Protein AF-A0A0J0Y5K9-F1 (afdb_monomer)

Mean predicted aligned error: 4.59 Å

Foldseek 3Di:
DCQFQCNVPNDDDDPVQVVVQVVVCVVVVHPDDQGDPVRVVVVVVVVVDDPVVVVVVVCNRGPGDPDPPD

Sequence (70 aa):
MLDSKIVHEGELSDPAIVAKDGYDALLAGKDMVVSGFKNKVQVAMGNITPDSIQAAQMEKVQEPVQEKEK

Radius of gyration: 15.47 Å; Cα contacts (8 Å, |Δi|>4): 41; chains: 1; bou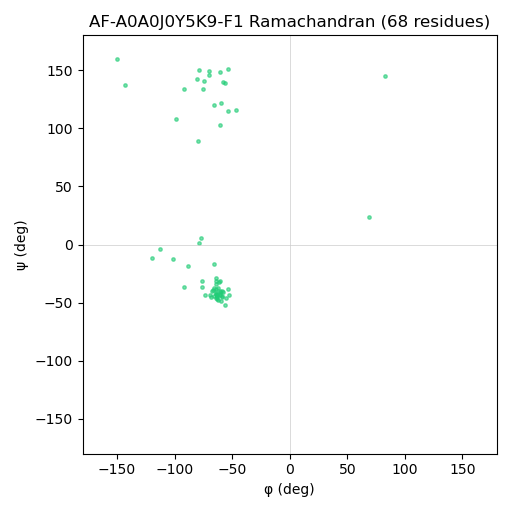nding box: 50×22×32 Å

Solvent-accessible surface area (backbone atoms only — not comparable to f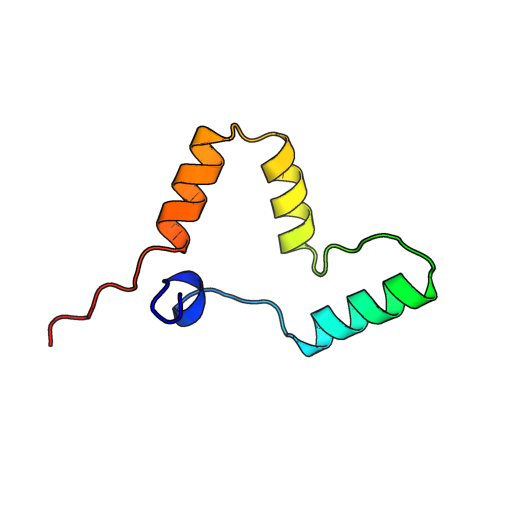ull-atom values): 4293 Å² total; per-residue (Å²): 113,80,58,11,30,46,70,76,75,43,90,73,77,61,64,70,59,45,52,48,48,50,50,55,33,51,76,69,7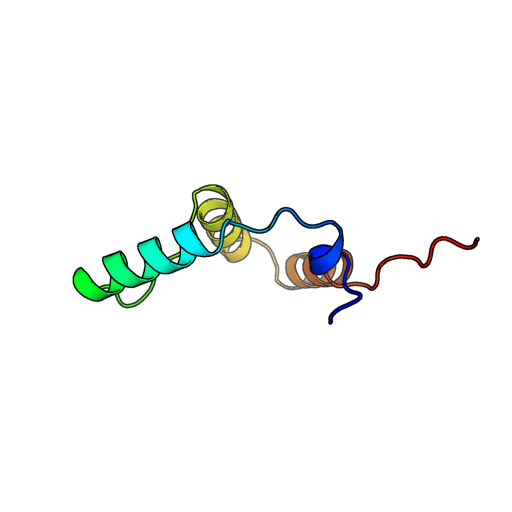1,46,94,75,78,71,59,58,71,69,51,44,52,50,53,59,49,50,78,75,46,58,65,72,58,53,49,56,50,51,48,68,42,52,39,65,53,77,77,76,82,126

Structure (mmCIF, N/CA/C/O backbone):
data_AF-A0A0J0Y5K9-F1
#
_entry.id   AF-A0A0J0Y5K9-F1
#
loop_
_atom_site.group_PDB
_atom_site.id
_atom_site.type_symbol
_atom_site.label_atom_id
_atom_site.label_alt_id
_atom_site.label_comp_id
_atom_site.label_asym_id
_atom_site.label_entity_id
_atom_site.label_seq_id
_atom_site.pdbx_PDB_ins_code
_atom_site.Cartn_x
_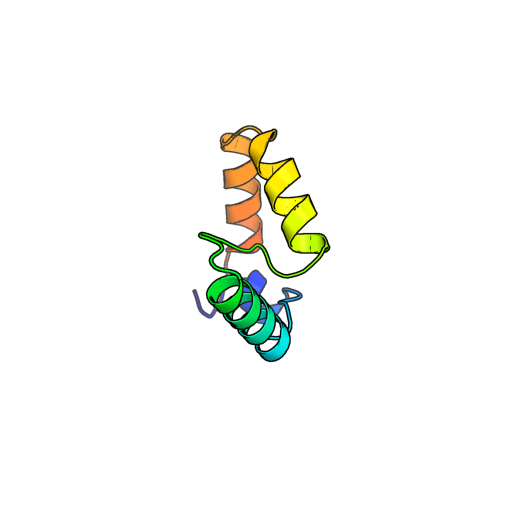atom_site.Cartn_y
_atom_site.Cartn_z
_atom_site.occupancy
_atom_site.B_iso_or_equiv
_atom_site.auth_seq_id
_atom_site.auth_comp_id
_atom_site.auth_asym_id
_atom_site.auth_atom_id
_atom_site.pdbx_PDB_model_num
ATOM 1 N N . MET A 1 1 ? 10.626 11.522 -1.531 1.00 71.44 1 MET A N 1
ATOM 2 C CA . MET A 1 1 ? 9.764 10.452 -2.094 1.00 71.44 1 MET A CA 1
ATOM 3 C C . MET A 1 1 ? 10.569 9.524 -2.983 1.00 71.44 1 MET A C 1
ATOM 5 O O . MET A 1 1 ? 10.558 8.334 -2.708 1.00 71.44 1 MET A O 1
ATOM 9 N N . LEU A 1 2 ? 11.270 10.040 -4.002 1.00 89.19 2 LEU A N 1
ATOM 10 C CA . LEU A 1 2 ? 12.117 9.198 -4.855 1.00 89.19 2 LEU A CA 1
ATOM 11 C C . LEU A 1 2 ? 13.218 8.503 -4.050 1.00 89.19 2 LEU A C 1
ATOM 13 O O . LEU A 1 2 ? 13.365 7.305 -4.198 1.00 89.19 2 LEU A O 1
ATOM 17 N N . ASP A 1 3 ? 13.838 9.202 -3.097 1.00 91.75 3 ASP A N 1
ATOM 18 C CA . ASP A 1 3 ? 14.914 8.642 -2.262 1.00 91.75 3 ASP A CA 1
ATOM 19 C C . ASP A 1 3 ? 14.437 7.712 -1.132 1.00 91.75 3 ASP A C 1
ATOM 21 O O . ASP A 1 3 ? 15.231 7.328 -0.281 1.00 91.75 3 ASP A O 1
ATOM 25 N N . SER A 1 4 ? 13.144 7.379 -1.051 1.00 93.38 4 SER A N 1
ATOM 26 C CA . SER A 1 4 ? 12.624 6.546 0.046 1.00 93.38 4 SER A CA 1
ATOM 27 C C . SER A 1 4 ? 13.102 5.097 -0.059 1.00 93.38 4 SER A C 1
ATOM 29 O O . SER A 1 4 ? 13.201 4.538 -1.156 1.00 93.38 4 SER A O 1
ATOM 31 N N . LYS A 1 5 ? 13.332 4.447 1.086 1.00 94.12 5 LYS A N 1
ATOM 32 C CA . LYS A 1 5 ? 13.747 3.037 1.138 1.00 94.12 5 LYS A CA 1
ATOM 33 C C . LYS A 1 5 ? 12.820 2.117 0.354 1.00 94.12 5 LYS A C 1
ATOM 35 O O . LYS A 1 5 ? 13.298 1.278 -0.398 1.00 94.12 5 LYS A O 1
ATOM 40 N N . ILE A 1 6 ? 11.504 2.290 0.456 1.00 93.81 6 ILE A N 1
ATOM 41 C CA . ILE A 1 6 ? 10.553 1.435 -0.266 1.00 93.81 6 ILE A CA 1
ATOM 42 C C . ILE A 1 6 ? 10.641 1.558 -1.794 1.00 93.81 6 ILE A C 1
ATOM 44 O O . ILE A 1 6 ? 10.345 0.591 -2.488 1.00 93.81 6 ILE A O 1
ATOM 48 N N . VAL A 1 7 ? 11.057 2.711 -2.329 1.00 92.25 7 VAL A N 1
ATOM 49 C CA . VAL A 1 7 ? 11.223 2.904 -3.780 1.00 92.25 7 VAL A CA 1
ATOM 50 C C . VAL A 1 7 ? 12.500 2.232 -4.284 1.00 92.25 7 VAL A C 1
ATOM 52 O O . VAL A 1 7 ? 12.505 1.684 -5.384 1.00 92.25 7 VAL A O 1
ATOM 55 N N . HIS A 1 8 ? 13.569 2.251 -3.488 1.00 91.12 8 HIS A N 1
ATOM 56 C CA . HIS A 1 8 ? 14.877 1.728 -3.889 1.00 91.12 8 HIS A CA 1
ATOM 57 C C . HIS A 1 8 ? 15.112 0.256 -3.527 1.00 91.12 8 HIS A C 1
ATOM 59 O O . HIS A 1 8 ? 15.770 -0.463 -4.276 1.00 91.12 8 HIS A O 1
ATOM 65 N N . GLU A 1 9 ? 14.607 -0.185 -2.378 1.00 92.62 9 GLU A N 1
ATOM 66 C CA . GLU A 1 9 ? 14.897 -1.493 -1.773 1.00 92.62 9 GLU A CA 1
ATOM 67 C C . GLU A 1 9 ? 13.634 -2.353 -1.609 1.00 92.62 9 GLU A C 1
ATOM 69 O O . GLU A 1 9 ? 13.719 -3.543 -1.304 1.00 92.62 9 GLU A O 1
ATOM 74 N N . GLY A 1 10 ? 12.450 -1.761 -1.786 1.00 87.38 10 GLY A N 1
ATOM 75 C CA . GLY A 1 10 ? 11.179 -2.442 -1.589 1.00 87.38 10 GLY A CA 1
ATOM 76 C C . GLY A 1 10 ? 10.835 -3.420 -2.711 1.00 87.38 10 GLY A C 1
ATOM 77 O O . GLY A 1 10 ? 10.991 -3.140 -3.897 1.00 87.38 10 GLY A O 1
ATOM 78 N N . GLU A 1 11 ? 10.266 -4.564 -2.333 1.00 90.88 11 GLU A N 1
ATOM 79 C CA . GLU A 1 11 ? 9.635 -5.491 -3.274 1.00 90.88 11 GLU A CA 1
ATOM 80 C C . GLU A 1 11 ? 8.234 -4.996 -3.649 1.00 90.88 11 GLU A C 1
ATOM 82 O O . GLU A 1 11 ? 7.234 -5.333 -3.001 1.00 90.88 11 GLU A O 1
ATOM 87 N N . LEU A 1 12 ? 8.160 -4.175 -4.694 1.00 91.44 12 LEU A N 1
ATOM 88 C CA . LEU A 1 12 ? 6.895 -3.707 -5.251 1.00 91.44 12 LEU A CA 1
ATOM 89 C C . LEU A 1 12 ? 6.240 -4.782 -6.131 1.00 91.44 12 LEU A C 1
ATOM 91 O O . LEU A 1 12 ? 6.903 -5.618 -6.742 1.00 91.44 12 LEU A O 1
ATOM 95 N N . SER A 1 13 ? 4.907 -4.766 -6.181 1.00 93.38 13 SER A N 1
ATOM 96 C CA . SER A 1 13 ? 4.141 -5.671 -7.047 1.00 93.38 13 SER A CA 1
ATOM 97 C C . SER A 1 13 ? 4.317 -5.300 -8.522 1.00 93.38 13 SER A C 1
ATOM 99 O O . SER A 1 13 ? 4.465 -4.123 -8.848 1.00 93.38 13 SER A O 1
ATOM 101 N N . ASP A 1 14 ? 4.248 -6.294 -9.411 1.00 95.12 14 ASP A N 1
ATOM 102 C CA . ASP A 1 14 ? 4.306 -6.070 -10.859 1.00 95.12 14 ASP A CA 1
ATOM 103 C C . ASP A 1 14 ? 3.151 -5.147 -11.308 1.00 95.12 14 ASP A C 1
ATOM 105 O O . ASP A 1 14 ? 1.977 -5.487 -11.095 1.00 95.12 14 ASP A O 1
ATOM 109 N N . PRO A 1 15 ? 3.444 -3.996 -11.944 1.00 95.38 15 PRO A N 1
ATOM 110 C CA . PRO A 1 15 ? 2.422 -3.045 -12.364 1.00 95.38 15 PRO A CA 1
ATOM 111 C C . PRO A 1 15 ? 1.418 -3.629 -13.367 1.00 95.38 15 PRO A C 1
ATOM 113 O O . PRO A 1 15 ? 0.251 -3.234 -13.344 1.00 95.38 15 PRO A O 1
ATOM 116 N N . ALA A 1 16 ? 1.819 -4.577 -14.222 1.00 97.75 16 ALA A N 1
ATOM 117 C CA . ALA A 1 16 ? 0.916 -5.199 -15.190 1.00 97.75 16 ALA A CA 1
ATOM 118 C C . ALA A 1 16 ? -0.154 -6.053 -14.494 1.00 97.75 16 ALA A C 1
ATOM 120 O O . ALA A 1 16 ? -1.327 -6.021 -14.873 1.00 97.75 16 ALA A O 1
ATOM 121 N N . ILE A 1 17 ? 0.237 -6.776 -13.441 1.00 96.38 17 ILE A N 1
ATOM 122 C CA . ILE A 1 17 ? -0.685 -7.577 -12.630 1.00 96.38 17 ILE A CA 1
ATOM 123 C C . ILE A 1 17 ? -1.637 -6.671 -11.849 1.00 96.38 17 ILE A C 1
ATOM 125 O O . ILE A 1 17 ? -2.845 -6.889 -11.879 1.00 96.38 17 ILE A O 1
ATOM 129 N N . VAL A 1 18 ? -1.116 -5.614 -11.220 1.00 96.94 18 VAL A N 1
ATOM 130 C CA . VAL A 1 18 ? -1.936 -4.646 -10.475 1.00 96.94 18 VAL A CA 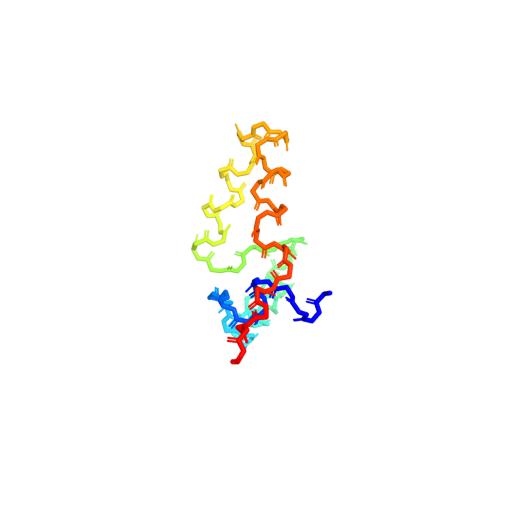1
ATOM 131 C C . VAL A 1 18 ? -2.980 -3.987 -11.383 1.00 96.94 18 VAL A C 1
ATOM 133 O O . VAL A 1 18 ? -4.150 -3.888 -11.009 1.00 96.94 18 VAL A O 1
ATOM 136 N N . ALA A 1 19 ? -2.584 -3.578 -12.592 1.00 97.75 19 ALA A N 1
ATOM 137 C CA . ALA A 1 19 ? -3.493 -2.981 -13.566 1.00 97.75 19 ALA A CA 1
ATOM 138 C C . ALA A 1 19 ? -4.577 -3.965 -14.027 1.00 97.75 19 ALA A C 1
ATOM 140 O O . ALA A 1 19 ? -5.750 -3.594 -14.109 1.00 97.75 19 ALA A O 1
ATOM 141 N N . LYS A 1 20 ? -4.204 -5.225 -14.286 1.00 97.88 20 LYS A N 1
ATOM 142 C CA . LYS A 1 20 ? -5.153 -6.274 -14.667 1.00 97.88 20 LYS A CA 1
ATOM 143 C C . LYS A 1 20 ? -6.175 -6.544 -13.561 1.00 97.88 20 LYS A C 1
ATOM 145 O O . LYS A 1 20 ? -7.368 -6.542 -13.842 1.00 97.88 20 LYS A O 1
ATOM 150 N N . ASP A 1 21 ? -5.728 -6.707 -12.316 1.00 97.88 21 ASP A N 1
ATOM 151 C CA . ASP A 1 21 ? -6.618 -6.929 -11.170 1.00 97.88 21 ASP A CA 1
ATOM 152 C C . ASP A 1 21 ? -7.619 -5.773 -11.003 1.00 97.88 21 ASP A C 1
ATOM 154 O O . ASP A 1 21 ? -8.798 -6.002 -10.722 1.00 97.88 21 ASP A O 1
ATOM 158 N N . GLY A 1 22 ? -7.161 -4.531 -11.201 1.00 97.81 22 GLY A N 1
ATOM 159 C CA . GLY A 1 22 ? -8.014 -3.341 -11.195 1.00 97.81 22 GLY A CA 1
ATOM 160 C C . GLY A 1 22 ? -9.055 -3.344 -12.316 1.00 97.81 22 GLY A C 1
ATOM 161 O O . GLY A 1 22 ? -10.227 -3.062 -12.071 1.00 97.81 22 GLY A O 1
ATOM 162 N N . TYR A 1 23 ? -8.647 -3.706 -13.534 1.00 98.12 23 TYR A N 1
ATOM 163 C CA . TYR A 1 23 ? -9.543 -3.805 -14.687 1.00 98.12 23 TYR A CA 1
ATOM 164 C C . TYR A 1 23 ? -10.605 -4.898 -14.507 1.00 98.12 23 TYR A C 1
ATOM 166 O O . TYR A 1 23 ? -11.794 -4.648 -14.708 1.00 98.12 23 TYR A O 1
ATOM 174 N N . ASP A 1 24 ? -10.204 -6.086 -14.057 1.00 98.19 24 ASP A N 1
ATOM 175 C CA . ASP A 1 24 ? -11.122 -7.200 -13.811 1.00 98.19 24 ASP A CA 1
ATOM 176 C C . ASP A 1 24 ? -12.118 -6.861 -12.685 1.00 98.19 24 ASP A C 1
ATOM 178 O O . ASP A 1 24 ? -13.302 -7.197 -12.766 1.00 98.19 24 ASP A O 1
ATOM 182 N N . ALA A 1 25 ? -11.670 -6.156 -11.639 1.00 98.19 25 ALA A N 1
ATOM 183 C CA . ALA A 1 25 ? -12.542 -5.676 -10.569 1.00 98.19 25 ALA A CA 1
ATOM 184 C C . ALA A 1 25 ? -13.570 -4.652 -11.071 1.00 98.19 25 ALA A C 1
ATOM 186 O O . ALA A 1 25 ? -14.748 -4.760 -10.720 1.00 98.19 25 ALA A O 1
ATOM 187 N N . LEU A 1 26 ? -13.142 -3.721 -11.929 1.00 97.75 26 LEU A N 1
ATOM 188 C CA . LEU A 1 26 ? -14.016 -2.743 -12.572 1.00 97.75 26 LEU A CA 1
ATOM 189 C C . LEU A 1 26 ? -15.099 -3.432 -13.415 1.00 97.75 26 LEU A C 1
ATOM 191 O O . LEU A 1 26 ? -16.279 -3.125 -13.263 1.00 97.75 26 LEU A O 1
ATOM 195 N N . LEU A 1 27 ? -14.719 -4.394 -14.264 1.00 98.31 27 LEU A N 1
ATOM 196 C CA . LEU A 1 27 ? -15.672 -5.150 -15.086 1.00 98.31 27 LEU A CA 1
ATOM 197 C C . LEU A 1 27 ? -16.646 -5.990 -14.251 1.00 98.31 27 LEU A C 1
ATOM 199 O O . LEU A 1 27 ? -17.793 -6.183 -14.646 1.00 98.31 27 LEU A O 1
ATOM 203 N N . ALA A 1 28 ? -16.207 -6.468 -13.087 1.00 98.19 28 ALA A N 1
ATOM 204 C CA . ALA A 1 28 ? -17.046 -7.192 -12.139 1.00 98.19 28 ALA A CA 1
ATOM 205 C C . ALA A 1 28 ? -17.956 -6.279 -11.291 1.00 98.19 28 ALA A C 1
ATOM 207 O O . ALA A 1 28 ? -18.667 -6.787 -10.423 1.00 98.19 28 ALA A O 1
ATOM 208 N N . GLY A 1 29 ? -17.924 -4.956 -11.499 1.00 98.06 29 GLY A N 1
ATOM 209 C CA . GLY A 1 29 ? -18.723 -3.989 -10.743 1.00 98.06 29 GLY A CA 1
ATOM 210 C C . GLY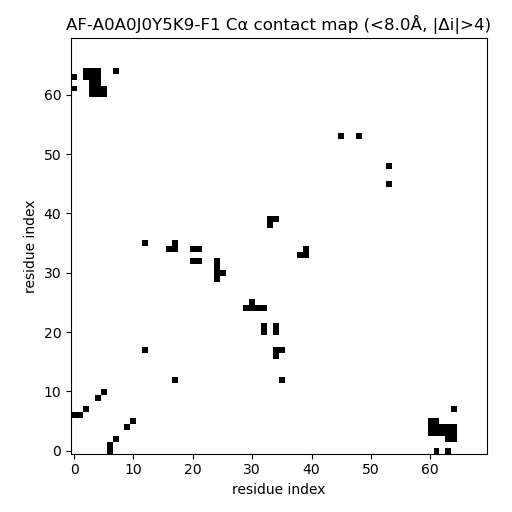 A 1 29 ? -18.302 -3.841 -9.278 1.00 98.06 29 GLY A C 1
ATOM 211 O O . GLY A 1 29 ? -19.123 -3.458 -8.447 1.00 98.06 29 GLY A O 1
ATOM 212 N N . LYS A 1 30 ? -17.050 -4.176 -8.941 1.00 97.88 30 LYS A N 1
ATOM 213 C CA . LYS A 1 30 ? -16.511 -4.008 -7.586 1.00 97.88 30 LYS A CA 1
ATOM 214 C C . LYS A 1 30 ? -16.090 -2.557 -7.366 1.00 97.88 30 LYS A C 1
ATOM 216 O O . LYS A 1 30 ? -15.526 -1.926 -8.253 1.00 97.88 30 LYS A O 1
ATOM 221 N N . ASP A 1 31 ? -16.323 -2.061 -6.160 1.00 96.75 31 ASP A N 1
ATOM 222 C CA . ASP A 1 31 ? -15.956 -0.719 -5.706 1.00 96.75 31 ASP A CA 1
ATOM 223 C C . ASP A 1 31 ? -14.458 -0.585 -5.385 1.00 96.75 31 ASP A C 1
ATOM 225 O O . ASP A 1 31 ? -13.873 0.477 -5.593 1.00 96.75 31 ASP A O 1
ATOM 229 N N . MET A 1 32 ? -13.813 -1.663 -4.923 1.00 95.81 32 MET A N 1
ATOM 230 C CA . MET A 1 32 ? -12.372 -1.696 -4.660 1.00 95.81 32 MET A CA 1
ATOM 231 C C . MET A 1 32 ? -11.752 -3.089 -4.849 1.00 95.81 32 MET A C 1
ATOM 233 O O . MET A 1 32 ? -12.418 -4.123 -4.766 1.00 95.81 32 MET A O 1
ATOM 237 N N . VAL A 1 33 ? -10.431 -3.130 -5.050 1.00 96.75 33 VAL A N 1
ATOM 238 C CA . VAL A 1 33 ? -9.641 -4.369 -5.038 1.00 96.75 33 VAL A CA 1
ATOM 239 C C . VAL A 1 33 ? -8.272 -4.139 -4.405 1.00 96.75 33 VAL A C 1
ATOM 241 O O . VAL A 1 33 ? -7.592 -3.158 -4.686 1.00 96.75 33 VAL A O 1
ATOM 244 N N . VAL A 1 34 ? -7.848 -5.079 -3.559 1.00 96.62 34 VAL A N 1
ATOM 245 C CA . VAL A 1 34 ? -6.458 -5.179 -3.086 1.00 96.62 34 VAL A CA 1
ATOM 246 C C . VAL A 1 34 ? -5.763 -6.253 -3.921 1.00 96.62 34 VAL A C 1
ATOM 248 O O . VAL A 1 34 ? -6.099 -7.435 -3.777 1.00 96.62 34 VAL A O 1
ATOM 251 N N . SER A 1 35 ? -4.857 -5.843 -4.811 1.00 96.56 35 SER A N 1
ATOM 252 C CA . SER A 1 35 ? -4.108 -6.738 -5.707 1.00 96.56 35 SER A CA 1
ATOM 253 C C . SER A 1 35 ? -3.011 -7.492 -4.951 1.00 96.56 35 SER A C 1
ATOM 255 O O . SER A 1 35 ? -2.273 -6.895 -4.169 1.00 96.56 35 SER A O 1
ATOM 257 N N . GLY A 1 36 ? -2.906 -8.804 -5.185 1.00 94.31 36 GLY A N 1
ATOM 258 C CA . GLY A 1 36 ? -1.894 -9.675 -4.574 1.00 94.31 36 GLY A CA 1
ATOM 259 C C .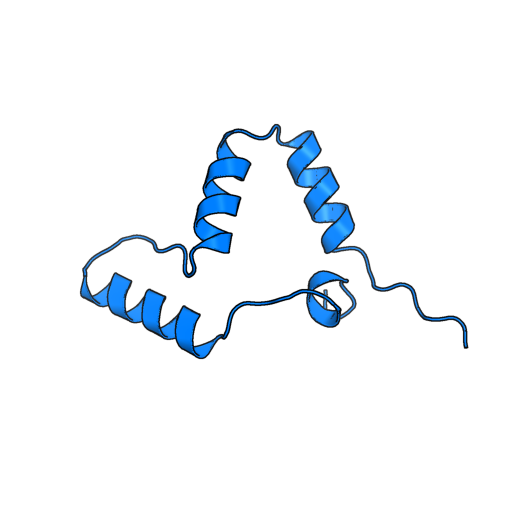 GLY A 1 36 ? -2.221 -10.178 -3.157 1.00 94.31 36 GLY A C 1
ATOM 260 O O . GLY A 1 36 ? -2.812 -9.485 -2.330 1.00 94.31 36 GLY A O 1
ATOM 261 N N . PHE A 1 37 ? -1.808 -11.414 -2.848 1.00 93.38 37 PHE A N 1
ATOM 262 C CA . PHE A 1 37 ? -2.081 -12.053 -1.550 1.00 93.38 37 PHE A CA 1
ATOM 263 C C . PHE A 1 37 ? -1.371 -11.357 -0.376 1.00 93.38 37 PHE A C 1
ATOM 265 O O . PHE A 1 37 ? -2.003 -11.080 0.641 1.00 93.38 37 PHE A O 1
ATOM 272 N N . LYS A 1 38 ? -0.084 -11.009 -0.536 1.00 92.44 38 LYS A N 1
ATOM 273 C CA . LYS A 1 38 ? 0.722 -10.305 0.483 1.00 92.44 38 LYS A CA 1
ATOM 274 C C . LYS A 1 38 ? 0.053 -8.995 0.916 1.00 92.44 38 LYS A C 1
ATOM 276 O O . LYS A 1 38 ? -0.118 -8.761 2.109 1.00 92.44 38 LYS A O 1
ATOM 281 N N . ASN A 1 39 ? -0.419 -8.203 -0.048 1.00 93.56 39 ASN A N 1
ATOM 282 C CA . ASN A 1 39 ? -1.087 -6.929 0.219 1.00 93.56 39 ASN A CA 1
ATOM 283 C C . ASN A 1 39 ? -2.434 -7.127 0.930 1.00 93.56 39 ASN A C 1
ATOM 285 O O . ASN A 1 39 ? -2.748 -6.387 1.857 1.00 93.56 39 ASN A O 1
ATOM 289 N N . LYS A 1 40 ? -3.217 -8.154 0.561 1.00 94.75 40 LYS A N 1
ATOM 290 C CA . LYS A 1 40 ? -4.466 -8.491 1.272 1.00 94.75 40 LYS A CA 1
ATOM 291 C C . LYS A 1 40 ? -4.211 -8.807 2.747 1.00 94.75 40 LYS A C 1
ATOM 293 O O . LYS A 1 40 ? -4.925 -8.297 3.606 1.00 94.75 40 LYS A O 1
ATOM 298 N N . VAL A 1 41 ? -3.185 -9.612 3.039 1.00 95.88 41 VAL A N 1
ATOM 299 C CA . VAL A 1 41 ? -2.788 -9.931 4.421 1.00 95.88 41 VAL A CA 1
ATOM 300 C C . VAL A 1 41 ? -2.325 -8.672 5.154 1.00 95.88 41 VAL A C 1
ATOM 302 O O . VAL A 1 41 ? -2.742 -8.440 6.286 1.00 95.88 41 VAL A O 1
ATOM 305 N N . GLN A 1 42 ? -1.520 -7.827 4.507 1.00 93.88 42 GLN A N 1
ATOM 306 C CA . GLN A 1 42 ? -1.038 -6.579 5.097 1.00 93.88 42 GLN A CA 1
ATOM 307 C C . GLN A 1 42 ? -2.184 -5.622 5.460 1.00 93.88 42 GLN A C 1
ATOM 309 O O . GLN A 1 42 ? -2.177 -5.064 6.553 1.00 93.88 42 GLN A O 1
ATOM 314 N N . VAL A 1 43 ? -3.192 -5.472 4.594 1.00 94.94 43 VAL A N 1
ATOM 315 C CA . VAL A 1 43 ? -4.386 -4.655 4.879 1.00 94.94 43 VAL A CA 1
ATOM 316 C C . VAL A 1 43 ? -5.178 -5.227 6.055 1.00 94.94 43 VAL A C 1
ATOM 318 O O . VAL A 1 43 ? -5.555 -4.486 6.960 1.00 94.94 43 VAL A O 1
ATOM 321 N N . ALA A 1 44 ? -5.392 -6.546 6.084 1.00 95.81 44 ALA A N 1
ATOM 322 C CA . ALA A 1 44 ? -6.107 -7.193 7.181 1.00 95.81 44 ALA A CA 1
ATOM 323 C C . ALA A 1 44 ? -5.398 -6.992 8.532 1.00 95.81 44 ALA A C 1
ATOM 325 O O . ALA A 1 44 ? -6.049 -6.661 9.520 1.00 95.81 44 ALA A O 1
ATOM 326 N N . MET A 1 45 ? -4.068 -7.134 8.560 1.00 95.06 45 MET A N 1
ATOM 327 C CA . MET A 1 45 ? -3.260 -6.863 9.753 1.00 95.06 45 MET A CA 1
ATOM 328 C C . MET A 1 45 ? -3.276 -5.380 10.139 1.00 95.06 45 MET A C 1
ATOM 330 O O . MET A 1 45 ? -3.318 -5.063 11.325 1.00 95.06 45 MET A O 1
ATOM 334 N N . GLY A 1 46 ? -3.278 -4.470 9.161 1.00 94.56 46 GLY A N 1
ATOM 335 C CA . GLY A 1 46 ? -3.369 -3.029 9.403 1.00 94.56 46 GLY A CA 1
ATOM 336 C C . GLY A 1 46 ? -4.629 -2.649 10.178 1.00 94.56 46 GLY A C 1
ATOM 337 O O . GLY A 1 46 ? -4.545 -1.900 11.140 1.00 94.56 46 GLY A O 1
ATOM 338 N N . ASN A 1 47 ? -5.769 -3.265 9.856 1.00 93.94 47 ASN A N 1
ATOM 339 C CA . ASN A 1 47 ? -7.051 -2.980 10.514 1.00 93.94 47 ASN A CA 1
ATOM 340 C C . ASN A 1 47 ? -7.117 -3.374 12.001 1.00 93.94 47 ASN A C 1
ATOM 342 O O . ASN A 1 47 ? -8.034 -2.953 12.701 1.00 93.94 47 ASN A O 1
ATOM 346 N N . ILE A 1 48 ? -6.193 -4.212 12.478 1.00 95.62 48 ILE A N 1
ATOM 347 C CA . ILE A 1 48 ? -6.123 -4.647 13.883 1.00 95.62 48 ILE A CA 1
ATOM 348 C C . ILE A 1 48 ? -4.884 -4.107 14.607 1.00 95.62 48 ILE A C 1
ATOM 350 O O . ILE A 1 48 ? -4.709 -4.351 15.801 1.00 95.62 48 ILE A O 1
ATOM 354 N N . THR A 1 49 ? -4.004 -3.407 13.891 1.00 96.12 49 THR A N 1
ATOM 355 C CA . THR A 1 49 ? -2.770 -2.850 14.444 1.00 96.12 49 THR A CA 1
ATOM 356 C C . THR A 1 49 ? -3.037 -1.422 14.924 1.00 96.12 49 THR A C 1
ATOM 358 O O . THR A 1 49 ? -3.625 -0.650 14.177 1.00 96.12 49 THR A O 1
ATOM 361 N N . PRO A 1 50 ? -2.597 -1.027 16.134 1.00 97.81 50 PRO A N 1
ATOM 362 C CA . PRO A 1 50 ? -2.717 0.357 16.586 1.00 97.81 50 PRO A CA 1
ATOM 363 C C . PRO A 1 50 ? -2.015 1.356 15.655 1.00 97.81 50 PRO A C 1
ATOM 365 O O . PRO A 1 50 ? -0.872 1.126 15.245 1.00 97.81 50 PRO A O 1
ATOM 368 N N . ASP A 1 51 ? -2.647 2.508 15.425 1.00 96.88 51 ASP A N 1
ATOM 369 C CA . ASP A 1 51 ? -2.160 3.555 14.515 1.00 96.88 51 ASP A CA 1
ATOM 370 C C . ASP A 1 51 ? -0.728 4.011 14.819 1.00 96.88 51 ASP A C 1
ATOM 372 O O . ASP A 1 51 ? 0.059 4.235 13.904 1.00 96.88 51 ASP A O 1
ATOM 376 N N . SER A 1 52 ? -0.347 4.110 16.097 1.00 97.56 52 SER A N 1
ATOM 377 C CA . SER A 1 52 ? 1.009 4.517 16.495 1.00 97.56 52 SER A CA 1
ATOM 378 C C . SER A 1 52 ? 2.083 3.543 16.008 1.00 97.56 52 SER A C 1
ATOM 380 O O . SER A 1 52 ? 3.162 3.958 15.587 1.00 97.56 52 SER A O 1
ATOM 382 N N . ILE A 1 53 ? 1.780 2.244 16.019 1.00 97.31 53 ILE A N 1
ATOM 383 C CA . ILE A 1 53 ? 2.680 1.199 15.530 1.00 97.31 53 ILE A CA 1
ATOM 384 C C . ILE A 1 53 ? 2.718 1.228 14.003 1.00 97.31 53 ILE A C 1
ATOM 386 O O . ILE A 1 53 ? 3.798 1.153 13.417 1.00 97.31 53 ILE A O 1
ATOM 390 N N . GLN A 1 54 ? 1.559 1.370 13.355 1.00 96.44 54 GLN A N 1
ATOM 391 C CA . GLN A 1 54 ? 1.473 1.430 11.898 1.00 96.44 54 GLN A CA 1
ATOM 392 C C . GLN A 1 54 ? 2.198 2.663 11.336 1.00 96.44 54 GLN A C 1
ATOM 394 O O . GLN A 1 54 ? 2.935 2.546 10.356 1.00 96.44 54 GLN A O 1
ATOM 399 N N . ALA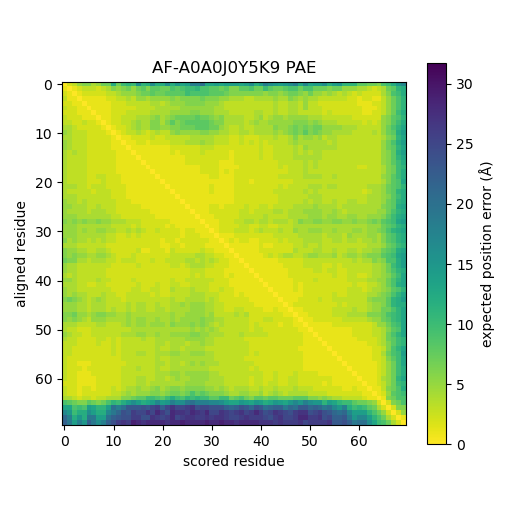 A 1 55 ? 2.068 3.818 11.993 1.00 96.38 55 ALA A N 1
ATOM 400 C CA . ALA A 1 55 ? 2.777 5.045 11.645 1.00 96.38 55 ALA A CA 1
ATOM 401 C C . ALA A 1 55 ? 4.297 4.890 11.795 1.00 96.38 55 ALA A C 1
ATOM 403 O O . ALA A 1 55 ? 5.031 5.209 10.864 1.00 96.38 55 ALA A O 1
ATOM 404 N N . ALA A 1 56 ? 4.775 4.320 12.908 1.00 97.06 56 ALA A N 1
ATOM 405 C CA . ALA A 1 56 ? 6.204 4.071 13.116 1.00 97.06 56 ALA A CA 1
ATOM 406 C C . ALA A 1 56 ? 6.788 3.070 12.098 1.00 97.06 56 ALA A C 1
ATOM 408 O O . ALA A 1 56 ? 7.942 3.187 11.686 1.00 97.06 56 ALA A O 1
ATOM 409 N N . GLN A 1 57 ? 6.006 2.074 11.666 1.00 95.06 57 GLN A N 1
ATOM 410 C CA . GLN A 1 57 ? 6.413 1.175 10.581 1.00 95.06 57 GLN A CA 1
ATOM 411 C C . GLN A 1 57 ? 6.461 1.901 9.233 1.00 95.06 57 GLN A C 1
ATOM 413 O O . GLN A 1 57 ? 7.422 1.720 8.487 1.00 95.06 57 GLN A O 1
ATOM 418 N N . MET A 1 58 ? 5.456 2.730 8.930 1.00 94.69 58 MET A N 1
ATOM 419 C CA . MET A 1 58 ? 5.432 3.542 7.711 1.00 94.69 58 MET A CA 1
ATOM 420 C C . MET A 1 58 ? 6.612 4.515 7.651 1.00 94.69 58 MET A C 1
ATOM 422 O O . MET A 1 58 ? 7.219 4.643 6.594 1.00 94.69 58 MET A O 1
ATOM 426 N N . GLU A 1 59 ? 6.982 5.136 8.772 1.00 95.38 59 GLU A N 1
ATOM 427 C CA . GLU A 1 59 ? 8.166 5.995 8.875 1.00 9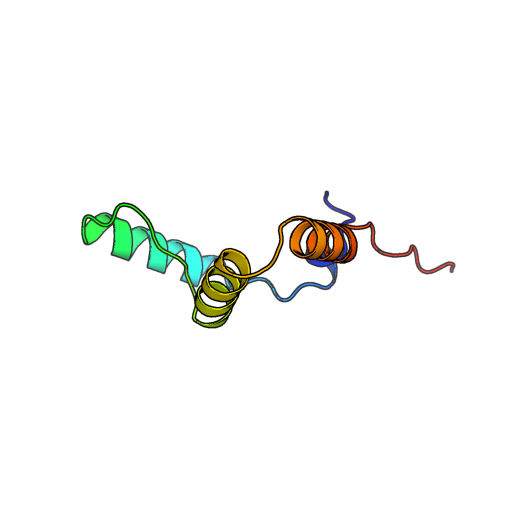5.38 59 GLU A CA 1
ATOM 428 C C . GLU A 1 59 ? 9.434 5.239 8.462 1.00 95.38 59 GLU A C 1
ATOM 430 O O . GLU A 1 59 ? 10.133 5.660 7.545 1.00 95.38 59 GLU A O 1
ATOM 435 N N . LYS A 1 60 ? 9.678 4.062 9.048 1.00 94.31 60 LYS A N 1
ATOM 436 C CA . LYS A 1 60 ? 10.875 3.251 8.762 1.00 94.31 60 LYS A CA 1
ATOM 437 C C . LYS A 1 60 ? 10.999 2.786 7.315 1.00 94.31 60 LYS A C 1
ATOM 439 O O . LYS A 1 60 ? 12.109 2.591 6.836 1.00 94.31 60 LYS A O 1
ATOM 444 N N . VAL A 1 61 ? 9.888 2.539 6.622 1.00 94.06 61 VAL A N 1
ATOM 445 C CA . VAL A 1 61 ? 9.940 2.099 5.215 1.00 94.06 61 VAL A CA 1
ATOM 446 C C . VAL A 1 61 ? 9.967 3.272 4.234 1.00 94.06 61 VAL A C 1
ATOM 448 O O . VAL A 1 61 ? 10.359 3.085 3.084 1.00 94.06 61 VAL A O 1
ATOM 451 N N . GLN A 1 62 ? 9.563 4.468 4.671 1.00 95.25 62 GLN A N 1
ATOM 452 C CA . GLN A 1 62 ? 9.539 5.677 3.842 1.00 95.25 62 GLN A CA 1
ATOM 453 C C . GLN A 1 62 ? 10.713 6.625 4.082 1.00 95.25 62 GLN A C 1
ATOM 455 O O . GLN A 1 62 ? 10.915 7.543 3.282 1.00 95.25 62 GLN A O 1
ATOM 460 N N . GLU A 1 63 ? 11.487 6.423 5.149 1.00 94.38 63 GLU A N 1
ATOM 461 C CA . GLU A 1 63 ? 12.716 7.173 5.395 1.00 94.38 63 GLU A CA 1
ATOM 462 C C . GLU A 1 63 ? 13.661 7.090 4.180 1.00 94.38 63 GLU A C 1
ATOM 464 O O . GLU A 1 63 ? 13.603 6.122 3.409 1.00 94.38 63 GLU A O 1
ATOM 469 N N . PRO A 1 64 ? 14.503 8.110 3.956 1.00 93.94 64 PRO A N 1
ATOM 470 C CA . PRO A 1 64 ? 15.444 8.087 2.850 1.00 93.94 64 PRO A CA 1
ATOM 471 C C . PRO A 1 64 ? 16.416 6.909 2.976 1.00 93.94 64 PRO A C 1
ATOM 473 O O . PRO A 1 64 ? 16.781 6.488 4.080 1.00 93.94 64 PRO A O 1
ATOM 476 N N . VAL A 1 65 ? 16.862 6.377 1.839 1.00 89.88 65 VAL A N 1
ATOM 477 C CA . VAL A 1 65 ? 18.004 5.462 1.818 1.00 89.88 65 VAL A CA 1
ATOM 478 C C . VAL A 1 65 ? 19.203 6.159 2.456 1.00 89.88 65 VAL A C 1
ATOM 480 O O . VAL A 1 65 ? 19.431 7.350 2.242 1.00 89.88 65 VAL A O 1
ATOM 483 N N . GLN A 1 66 ? 19.968 5.430 3.269 1.00 77.38 66 GLN A N 1
ATOM 484 C CA . GLN A 1 66 ? 21.235 5.967 3.752 1.00 77.38 66 GLN A CA 1
ATOM 485 C C . GLN A 1 66 ? 22.136 6.119 2.531 1.00 77.38 66 GLN A C 1
ATOM 487 O O . GLN A 1 66 ? 22.395 5.140 1.825 1.00 77.38 66 GLN A O 1
ATOM 492 N N . GLU A 1 67 ? 22.574 7.347 2.257 1.00 60.47 67 GLU A N 1
ATOM 493 C CA . GLU A 1 67 ? 23.631 7.590 1.288 1.00 60.47 67 GLU A CA 1
ATOM 494 C C . GLU A 1 67 ? 24.798 6.703 1.730 1.00 60.47 67 GLU A C 1
ATOM 496 O O . GLU A 1 67 ? 25.292 6.838 2.850 1.00 60.47 67 GLU A O 1
ATOM 501 N N . LYS A 1 68 ? 25.174 5.704 0.920 1.00 54.06 68 LYS A N 1
ATOM 502 C CA . LYS A 1 68 ? 26.412 4.973 1.183 1.00 54.06 68 LYS A CA 1
ATOM 503 C C . LYS A 1 68 ? 27.510 6.025 1.107 1.00 54.06 68 LYS A C 1
ATOM 505 O O . LYS A 1 68 ? 27.840 6.446 -0.002 1.00 54.06 68 LYS A O 1
ATOM 510 N N . GLU A 1 69 ? 28.013 6.474 2.258 1.00 46.50 69 GLU A N 1
ATOM 511 C CA . GLU A 1 69 ? 29.262 7.225 2.331 1.00 46.50 69 GLU A CA 1
ATOM 512 C C . GLU A 1 69 ? 30.271 6.454 1.472 1.00 46.50 69 GLU A C 1
ATOM 514 O O . GLU A 1 69 ? 30.517 5.264 1.695 1.00 46.50 69 GLU A O 1
ATOM 519 N N . LYS A 1 70 ? 30.713 7.098 0.391 1.00 38.78 70 LYS A N 1
ATOM 520 C CA . LYS A 1 70 ? 31.749 6.570 -0.493 1.00 38.78 70 LYS A CA 1
ATOM 521 C C . LYS A 1 70 ? 33.093 6.577 0.211 1.00 38.78 70 LYS A C 1
ATOM 523 O O . LYS A 1 70 ? 33.390 7.593 0.874 1.00 38.78 70 LYS A O 1
#

pLDDT: mean 92.01, std 11.34, range [38.78, 98.31]

Secondary structure (DSSP, 8-state):
-TTBHHHHT--PPPHHHHHHHHHHHHHTT-S----SHHHHHHHHHHTTS-HHHHHHHHHHHHSBPP----